Protein AF-A0AAV4RYC9-F1 (afdb_monomer)

Mean predicted aligned error: 4.61 Å

Structure (mmCIF, N/CA/C/O backbone):
data_AF-A0AAV4RYC9-F1
#
_entry.id   AF-A0AAV4RYC9-F1
#
loop_
_atom_site.group_PDB
_atom_site.id
_atom_site.type_symbol
_atom_site.label_atom_id
_atom_site.label_alt_id
_atom_site.label_comp_id
_atom_site.label_asym_id
_atom_site.label_entity_id
_atom_site.label_seq_id
_atom_site.pdbx_PDB_ins_code
_atom_site.Cartn_x
_atom_site.Cartn_y
_atom_site.Cartn_z
_atom_site.occupancy
_atom_site.B_iso_or_equiv
_atom_site.auth_seq_id
_atom_site.auth_comp_id
_atom_site.auth_asym_id
_atom_site.auth_atom_id
_atom_site.pdbx_PDB_model_num
ATOM 1 N N . MET A 1 1 ? -19.340 9.166 31.196 1.00 67.31 1 MET A N 1
ATOM 2 C CA . MET A 1 1 ? -19.304 9.739 29.831 1.00 67.31 1 MET A CA 1
ATOM 3 C C . MET A 1 1 ? -20.647 9.401 29.240 1.00 67.31 1 MET A C 1
ATOM 5 O O . MET A 1 1 ? -21.177 8.372 29.650 1.00 67.31 1 MET A O 1
ATOM 9 N N . ASP A 1 2 ? -21.216 10.231 28.375 1.00 82.25 2 ASP A N 1
ATOM 10 C CA . ASP A 1 2 ? -22.478 9.856 27.737 1.00 82.25 2 ASP A CA 1
ATOM 11 C C . ASP A 1 2 ? -22.253 8.569 26.913 1.00 82.25 2 ASP A C 1
ATOM 13 O O . ASP A 1 2 ? -21.375 8.557 26.042 1.00 82.25 2 ASP A O 1
ATOM 17 N N . PRO A 1 3 ? -22.985 7.470 27.181 1.00 81.12 3 PRO A N 1
ATOM 18 C CA . PRO A 1 3 ? -22.894 6.250 26.382 1.00 81.12 3 PRO A CA 1
ATOM 19 C C . PRO A 1 3 ? -23.120 6.490 24.883 1.00 81.12 3 PRO A C 1
ATOM 21 O O . PRO A 1 3 ? -22.549 5.779 24.055 1.00 81.12 3 PRO A O 1
ATOM 24 N N . ASN A 1 4 ? -23.916 7.498 24.518 1.00 85.25 4 ASN A N 1
ATOM 25 C CA . ASN A 1 4 ? -24.144 7.866 23.122 1.00 85.25 4 ASN A CA 1
ATOM 26 C C . ASN A 1 4 ? -22.892 8.475 22.477 1.00 85.25 4 ASN A C 1
ATOM 28 O O . ASN A 1 4 ? -22.608 8.197 21.312 1.00 85.25 4 ASN A O 1
ATOM 32 N N . GLU A 1 5 ? -22.101 9.238 23.235 1.00 86.44 5 GLU A N 1
ATOM 33 C CA . GLU A 1 5 ? -20.839 9.805 22.753 1.00 86.44 5 GLU A CA 1
ATOM 34 C C . GLU A 1 5 ? -19.803 8.704 22.479 1.00 86.44 5 GLU A C 1
ATOM 36 O O . GLU A 1 5 ? -19.188 8.687 21.410 1.00 86.44 5 GLU A O 1
ATOM 41 N N . ILE A 1 6 ? -19.656 7.743 23.400 1.00 86.00 6 ILE A N 1
ATOM 42 C CA . ILE A 1 6 ? -18.765 6.580 23.234 1.00 86.00 6 ILE A CA 1
ATOM 43 C C . ILE A 1 6 ? -19.148 5.791 21.977 1.00 86.00 6 ILE A C 1
ATOM 45 O O . ILE A 1 6 ? -18.290 5.496 21.140 1.00 86.00 6 ILE A O 1
ATOM 49 N N . LYS A 1 7 ? -20.441 5.485 21.805 1.00 86.75 7 LYS A N 1
ATOM 50 C CA . LYS A 1 7 ? -20.946 4.767 20.625 1.00 86.75 7 LYS A CA 1
ATOM 51 C C . LYS A 1 7 ? -20.672 5.530 19.330 1.00 86.75 7 LYS A C 1
ATOM 53 O O . LYS A 1 7 ? -20.185 4.933 18.373 1.00 86.75 7 LYS A O 1
ATOM 58 N N . SER A 1 8 ? -20.933 6.837 19.311 1.00 90.88 8 SER A N 1
ATOM 59 C CA . SER A 1 8 ? -20.701 7.697 18.144 1.00 90.88 8 SER A CA 1
ATOM 60 C C . SER A 1 8 ? -19.223 7.729 17.734 1.00 90.88 8 SER A C 1
ATOM 62 O O . SER A 1 8 ? -18.881 7.453 16.582 1.00 90.88 8 SER A O 1
ATOM 64 N N . ARG A 1 9 ? -18.315 7.963 18.692 1.00 91.00 9 ARG A N 1
ATOM 65 C CA . ARG A 1 9 ? -16.862 7.963 18.448 1.00 91.00 9 ARG A CA 1
ATOM 66 C C . ARG A 1 9 ? -16.356 6.602 17.968 1.00 91.00 9 ARG A C 1
ATOM 68 O O . ARG A 1 9 ? -15.569 6.537 17.026 1.00 91.00 9 ARG A O 1
ATOM 75 N N . THR A 1 10 ? -16.852 5.519 18.565 1.00 90.75 10 THR A N 1
ATOM 76 C CA . THR A 1 10 ? -16.517 4.146 18.152 1.00 90.75 10 THR A CA 1
ATOM 77 C C . THR A 1 10 ? -16.966 3.879 16.720 1.00 90.75 10 THR A C 1
ATOM 79 O O . THR A 1 10 ? -16.188 3.384 15.907 1.00 90.75 10 THR A O 1
ATOM 82 N N . PHE A 1 11 ? -18.198 4.260 16.376 1.00 92.75 11 PHE A N 1
ATOM 83 C CA . PHE A 1 11 ? -18.721 4.127 15.020 1.00 92.75 11 PHE A CA 1
ATOM 84 C C . PHE A 1 11 ? -17.859 4.874 13.995 1.00 92.75 11 PHE A C 1
ATOM 86 O O . PHE A 1 11 ? -17.557 4.330 12.929 1.00 92.75 11 PHE A O 1
ATOM 93 N N . MET A 1 12 ? -17.415 6.091 14.319 1.00 92.94 12 MET A N 1
ATOM 94 C CA . MET A 1 12 ? -16.532 6.869 13.450 1.00 92.94 12 MET A CA 1
ATOM 95 C C . MET A 1 12 ? -15.187 6.166 13.225 1.00 92.94 12 MET A C 1
ATOM 97 O O . MET A 1 12 ? -14.751 6.043 12.080 1.00 92.94 12 MET A O 1
ATOM 101 N N . VAL A 1 13 ? -14.556 5.659 14.288 1.00 92.81 13 VAL A N 1
ATOM 102 C CA . VAL A 1 13 ? -13.294 4.904 14.198 1.00 92.81 13 VAL A CA 1
ATOM 103 C C . VAL A 1 13 ? -13.448 3.675 13.306 1.00 92.81 13 VAL A C 1
ATOM 105 O O . VAL A 1 13 ? -12.661 3.484 12.380 1.00 92.81 13 VAL A O 1
ATOM 108 N N . VAL A 1 14 ? -14.491 2.873 13.531 1.00 93.19 14 VAL A N 1
ATOM 109 C CA . VAL A 1 14 ? -14.756 1.663 12.739 1.00 93.19 14 VAL A CA 1
ATOM 110 C C . VAL A 1 14 ? -15.025 2.007 11.273 1.00 93.19 14 VAL A C 1
ATOM 112 O O . VAL A 1 14 ? -14.546 1.313 10.376 1.00 93.19 14 VAL A O 1
ATOM 115 N N . SER A 1 15 ? -15.754 3.091 11.010 1.00 94.12 15 SER A N 1
ATOM 116 C CA . SER A 1 15 ? -16.040 3.549 9.646 1.00 94.12 15 SER A CA 1
ATOM 117 C C . SER A 1 15 ? -14.767 3.978 8.913 1.00 94.12 15 SER A C 1
ATOM 119 O O . SER A 1 15 ? -14.539 3.555 7.782 1.00 94.12 15 SER A O 1
ATOM 121 N N . GLN A 1 16 ? -13.897 4.748 9.569 1.00 91.88 16 GLN A N 1
ATOM 122 C CA . GLN A 1 16 ? -12.606 5.154 9.005 1.00 91.88 16 GLN A CA 1
ATOM 123 C C . GLN A 1 16 ? -11.685 3.951 8.771 1.00 91.88 16 GLN A C 1
ATOM 125 O O . GLN A 1 16 ? -11.079 3.837 7.709 1.00 91.88 16 GLN A O 1
ATOM 130 N N . TYR A 1 17 ? -11.631 3.006 9.711 1.00 94.25 17 TYR A N 1
ATOM 131 C CA . TYR A 1 17 ? -10.888 1.757 9.540 1.00 94.25 17 TYR A CA 1
ATOM 132 C C . TYR A 1 17 ? -11.352 0.967 8.303 1.00 94.25 17 TYR A C 1
ATOM 134 O O . TYR A 1 17 ? -10.530 0.522 7.501 1.00 94.25 17 TYR A O 1
ATOM 142 N N . ARG A 1 18 ? -12.668 0.861 8.069 1.00 93.38 18 ARG A N 1
ATOM 143 C CA . ARG A 1 18 ? -13.216 0.216 6.859 1.00 93.38 18 ARG A CA 1
ATOM 144 C C . ARG A 1 18 ? -12.804 0.919 5.563 1.00 93.38 18 ARG A C 1
ATOM 146 O O . ARG A 1 18 ? -12.608 0.250 4.545 1.00 93.38 18 ARG A O 1
ATOM 153 N N . MET A 1 19 ? -12.643 2.244 5.585 1.00 92.88 19 MET A N 1
ATOM 154 C CA . MET A 1 19 ? -12.109 2.977 4.433 1.00 92.88 19 MET A CA 1
ATOM 155 C C . MET A 1 19 ? -10.662 2.573 4.137 1.00 92.88 19 MET A C 1
ATOM 157 O O . MET A 1 19 ? -10.350 2.277 2.985 1.00 92.88 19 MET A O 1
ATOM 161 N N . PHE A 1 20 ? -9.804 2.469 5.158 1.00 93.50 20 PHE A N 1
ATOM 162 C CA . PHE A 1 20 ? -8.425 1.998 4.974 1.00 93.50 20 PHE A CA 1
ATOM 163 C C . PHE A 1 20 ? -8.360 0.571 4.430 1.00 93.50 20 PHE A C 1
ATOM 165 O O . PHE A 1 20 ? -7.568 0.302 3.532 1.00 93.50 20 PHE A O 1
ATOM 172 N N . ILE A 1 21 ? -9.226 -0.329 4.907 1.00 94.31 21 ILE A N 1
ATOM 173 C CA . ILE A 1 21 ? -9.336 -1.690 4.361 1.00 94.31 21 ILE A CA 1
ATOM 174 C C . ILE A 1 21 ? -9.699 -1.650 2.874 1.00 94.31 21 ILE A C 1
ATOM 176 O O . ILE A 1 21 ? -9.087 -2.349 2.070 1.00 94.31 21 ILE A O 1
ATOM 180 N N . SER A 1 22 ? -10.646 -0.794 2.488 1.00 93.00 22 SER A N 1
ATOM 181 C CA . SER A 1 22 ? -11.042 -0.642 1.085 1.00 93.00 22 SER A CA 1
ATOM 182 C C . SER A 1 22 ? -9.873 -0.156 0.223 1.00 93.00 22 SER A C 1
ATOM 184 O O . SER A 1 22 ? -9.596 -0.743 -0.820 1.00 93.00 22 SER A O 1
ATOM 186 N N . TRP A 1 23 ? -9.124 0.854 0.671 1.00 92.38 23 TRP A N 1
ATOM 187 C CA . TRP A 1 23 ? -7.923 1.315 -0.037 1.00 92.38 23 TRP A CA 1
ATOM 188 C C . TRP A 1 23 ? -6.842 0.239 -0.114 1.00 92.38 23 TRP A C 1
ATOM 190 O O . TRP A 1 23 ? -6.240 0.044 -1.170 1.00 92.38 23 TRP A O 1
ATOM 200 N N . TRP A 1 24 ? -6.640 -0.507 0.972 1.00 94.94 24 TRP A N 1
ATOM 201 C CA . TRP A 1 24 ? -5.698 -1.617 1.016 1.00 94.94 24 TRP A CA 1
ATOM 202 C C . TRP A 1 24 ? -6.005 -2.674 -0.041 1.00 94.94 24 TRP A C 1
ATOM 204 O O . TRP A 1 24 ? -5.087 -3.089 -0.738 1.00 94.94 24 TRP A O 1
ATOM 214 N N . THR A 1 25 ? -7.272 -3.064 -0.230 1.00 93.88 25 THR A N 1
ATOM 215 C CA . THR A 1 25 ? -7.615 -4.075 -1.251 1.00 93.88 25 THR A CA 1
ATOM 216 C C . THR A 1 25 ? -7.137 -3.687 -2.652 1.00 93.88 25 THR A C 1
ATOM 218 O O . THR A 1 25 ? -6.651 -4.540 -3.395 1.00 93.88 25 THR A O 1
ATOM 221 N N . VAL A 1 26 ? -7.205 -2.396 -2.992 1.00 91.88 26 VAL A N 1
ATOM 222 C CA . VAL A 1 26 ? -6.736 -1.867 -4.278 1.00 91.88 26 VAL A CA 1
ATOM 223 C C . VAL A 1 26 ? -5.210 -1.894 -4.357 1.00 91.88 26 VAL A C 1
ATOM 225 O O . VAL A 1 26 ? -4.658 -2.348 -5.361 1.00 91.88 26 VAL A O 1
ATOM 228 N N . VAL A 1 27 ? -4.520 -1.437 -3.308 1.00 93.69 27 VAL A N 1
ATOM 229 C CA . VAL A 1 27 ? -3.047 -1.427 -3.250 1.00 93.69 27 VAL A CA 1
ATOM 230 C C . VAL A 1 27 ? -2.489 -2.851 -3.322 1.00 93.69 27 VAL A C 1
ATOM 232 O O . VAL A 1 27 ? -1.609 -3.130 -4.132 1.00 93.69 27 VAL A O 1
ATOM 235 N N . ASP A 1 28 ? -3.054 -3.772 -2.548 1.00 95.44 28 ASP A N 1
ATOM 236 C CA . ASP A 1 28 ? -2.679 -5.184 -2.499 1.00 95.44 28 ASP 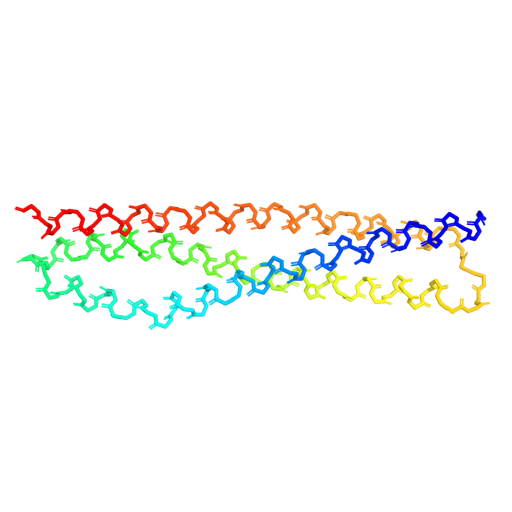A CA 1
ATOM 237 C C . ASP A 1 28 ? -2.884 -5.873 -3.858 1.00 95.44 28 ASP A C 1
ATOM 239 O O . ASP A 1 28 ? -1.961 -6.498 -4.386 1.00 95.44 28 ASP A O 1
ATOM 243 N N . ALA A 1 29 ? -4.049 -5.686 -4.490 1.00 94.81 29 ALA A N 1
ATOM 244 C CA . ALA A 1 29 ? -4.303 -6.194 -5.838 1.00 94.81 29 ALA A CA 1
ATOM 245 C C . ALA A 1 29 ? -3.304 -5.636 -6.865 1.00 94.81 29 ALA A C 1
ATOM 247 O O . ALA A 1 29 ? -2.732 -6.399 -7.642 1.00 94.81 29 ALA A O 1
ATOM 248 N N . THR A 1 30 ? -3.043 -4.327 -6.822 1.00 93.75 30 THR A N 1
ATOM 249 C CA . THR A 1 30 ? -2.087 -3.661 -7.719 1.00 93.75 30 THR A CA 1
ATOM 250 C C . THR A 1 30 ? -0.672 -4.203 -7.524 1.00 93.75 30 THR A C 1
ATOM 252 O O . THR A 1 30 ? 0.009 -4.514 -8.498 1.00 93.75 30 THR A O 1
ATOM 255 N N . SER A 1 31 ? -0.233 -4.381 -6.275 1.00 95.31 31 SER A N 1
ATOM 256 C CA . SER A 1 31 ? 1.093 -4.919 -5.960 1.00 95.31 31 SER A CA 1
ATOM 257 C C . SER A 1 31 ? 1.290 -6.336 -6.488 1.00 95.31 31 SER A C 1
ATOM 259 O O . SER A 1 31 ? 2.341 -6.634 -7.052 1.00 95.31 31 SER A O 1
ATOM 261 N N . ARG A 1 32 ? 0.261 -7.190 -6.388 1.00 94.62 32 ARG A N 1
ATOM 262 C CA . ARG A 1 32 ? 0.301 -8.552 -6.925 1.00 94.62 32 ARG A CA 1
ATOM 263 C C . ARG A 1 32 ? 0.470 -8.557 -8.437 1.00 94.62 32 ARG A C 1
ATOM 265 O O . ARG A 1 32 ? 1.345 -9.265 -8.923 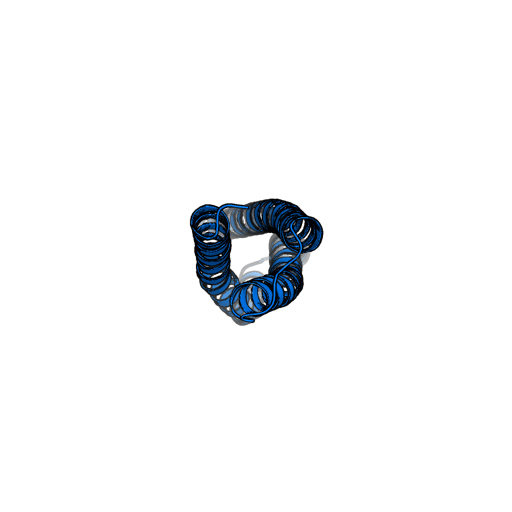1.00 94.62 32 ARG A O 1
ATOM 272 N N . VAL A 1 33 ? -0.327 -7.754 -9.145 1.00 93.88 33 VAL A N 1
ATOM 273 C CA . VAL A 1 33 ? -0.261 -7.637 -10.611 1.00 93.88 33 VAL A CA 1
ATOM 274 C C . VAL A 1 33 ? 1.101 -7.107 -11.050 1.00 93.88 33 VAL A C 1
ATOM 276 O O . VAL A 1 33 ? 1.748 -7.685 -11.915 1.00 93.88 33 VAL A O 1
ATOM 279 N N . LEU A 1 34 ? 1.600 -6.043 -10.419 1.00 91.56 34 LEU A N 1
ATOM 280 C CA . LEU A 1 34 ? 2.911 -5.506 -10.776 1.00 91.56 34 LEU A CA 1
ATOM 281 C C . LEU A 1 34 ? 4.039 -6.502 -10.510 1.00 91.56 34 LEU A C 1
ATOM 283 O O . LEU A 1 34 ? 4.944 -6.627 -11.330 1.00 91.56 34 LEU A O 1
ATOM 287 N N . ASN A 1 35 ? 3.986 -7.225 -9.392 1.00 90.75 35 ASN A N 1
ATOM 288 C CA . ASN A 1 35 ? 5.001 -8.214 -9.058 1.00 90.75 35 ASN A CA 1
ATOM 289 C C . ASN A 1 35 ? 4.963 -9.425 -10.009 1.00 90.75 35 ASN A C 1
ATOM 291 O O . ASN A 1 35 ? 6.019 -9.953 -10.354 1.00 90.75 35 ASN A O 1
ATOM 295 N N . SER A 1 36 ? 3.777 -9.843 -10.473 1.00 92.44 36 SER A N 1
ATOM 296 C CA . SER A 1 36 ? 3.646 -10.912 -11.474 1.00 92.44 36 SER A CA 1
ATOM 297 C C . SER A 1 36 ? 4.086 -10.479 -12.869 1.00 92.44 36 SER A C 1
ATOM 299 O O . SER A 1 36 ? 4.683 -11.275 -13.591 1.00 92.44 36 SER A O 1
ATOM 301 N N . ASP A 1 37 ? 3.826 -9.226 -13.243 1.00 90.50 37 ASP A N 1
ATOM 302 C CA . ASP A 1 37 ? 4.094 -8.713 -14.589 1.00 90.50 37 ASP A CA 1
ATOM 303 C C . ASP A 1 37 ? 5.536 -8.215 -14.753 1.00 90.50 37 ASP A C 1
ATOM 305 O O . ASP A 1 37 ? 6.038 -8.080 -15.874 1.00 90.50 37 ASP A O 1
ATOM 309 N N . PHE A 1 38 ? 6.239 -7.952 -13.647 1.00 92.38 38 PHE A N 1
ATOM 310 C CA . PHE A 1 38 ? 7.590 -7.402 -13.675 1.00 92.38 38 PHE A CA 1
ATOM 311 C C . PHE A 1 38 ? 8.606 -8.235 -14.482 1.00 92.38 38 PHE A C 1
ATOM 313 O O . PHE A 1 38 ? 9.356 -7.640 -15.263 1.00 92.38 38 PHE A O 1
ATOM 320 N N . PRO A 1 39 ? 8.642 -9.580 -14.393 1.00 93.94 39 PRO A N 1
ATOM 321 C CA . PRO A 1 39 ? 9.507 -10.396 -15.245 1.00 93.94 39 PRO A CA 1
ATOM 322 C C . PRO A 1 39 ? 9.260 -10.170 -16.741 1.00 93.94 39 PRO A C 1
ATOM 324 O O . PRO A 1 39 ? 10.217 -10.053 -17.505 1.00 93.94 39 PRO A O 1
ATOM 327 N N . SER A 1 40 ? 7.997 -10.029 -17.153 1.00 92.12 40 SER A N 1
ATOM 328 C CA . SER A 1 40 ? 7.619 -9.746 -18.542 1.00 92.12 40 SER A CA 1
ATOM 329 C C . SER A 1 40 ? 8.110 -8.369 -18.992 1.00 92.12 40 SER A C 1
ATOM 331 O O . SER A 1 40 ? 8.610 -8.226 -20.107 1.00 92.12 40 SER A O 1
ATOM 333 N N . ILE A 1 41 ? 8.052 -7.363 -18.110 1.00 91.12 41 ILE A N 1
ATOM 334 C CA . ILE A 1 41 ? 8.640 -6.038 -18.365 1.00 91.12 41 ILE A CA 1
ATOM 335 C C . ILE A 1 41 ? 10.153 -6.166 -18.571 1.00 91.12 41 ILE A C 1
ATOM 337 O O . ILE A 1 41 ? 10.688 -5.646 -19.547 1.00 91.12 41 ILE A O 1
ATOM 341 N N . VAL A 1 42 ? 10.856 -6.880 -17.688 1.00 93.62 42 VAL A N 1
ATOM 342 C CA . VAL A 1 42 ? 12.311 -7.071 -17.800 1.00 93.62 42 VAL A CA 1
ATOM 343 C C . VAL A 1 42 ? 12.679 -7.805 -19.091 1.00 93.62 42 VAL A C 1
ATOM 345 O O . VAL A 1 42 ? 13.628 -7.398 -19.762 1.00 93.62 42 VAL A O 1
ATOM 348 N N . TYR A 1 43 ? 11.920 -8.837 -19.466 1.00 94.12 43 TYR A N 1
ATOM 349 C CA . TYR A 1 43 ? 12.109 -9.561 -20.722 1.00 94.12 43 TYR A CA 1
ATOM 350 C C . TYR A 1 43 ? 11.928 -8.645 -21.938 1.00 94.12 43 TYR A C 1
ATOM 352 O O . TYR A 1 43 ? 12.782 -8.623 -22.826 1.00 94.12 43 TYR A O 1
ATOM 360 N N . TYR A 1 44 ? 10.875 -7.821 -21.948 1.00 91.94 44 TYR A N 1
ATOM 361 C CA . TYR A 1 44 ? 10.655 -6.829 -23.000 1.00 91.94 44 TYR A CA 1
ATOM 362 C C . TYR A 1 44 ? 11.848 -5.872 -23.134 1.00 91.94 44 TYR A C 1
ATOM 364 O O . TYR A 1 44 ? 12.341 -5.661 -24.242 1.00 91.94 44 TYR A O 1
ATOM 372 N N . LEU A 1 45 ? 12.364 -5.340 -22.019 1.00 94.50 45 LEU A N 1
ATOM 373 C CA . LEU A 1 45 ? 13.543 -4.467 -22.042 1.00 94.50 45 LEU A CA 1
ATOM 374 C C . LEU A 1 45 ? 14.773 -5.181 -22.604 1.00 94.50 45 LEU A C 1
ATOM 376 O O . LEU A 1 45 ? 15.522 -4.591 -23.378 1.00 94.50 45 LEU A O 1
ATOM 380 N N . GLN A 1 46 ? 14.985 -6.443 -22.232 1.00 94.12 46 GLN A N 1
ATOM 381 C CA . GLN A 1 46 ? 16.112 -7.228 -22.724 1.00 94.12 46 GLN A CA 1
ATOM 382 C C . GLN A 1 46 ? 16.035 -7.451 -24.239 1.00 94.12 46 GLN A C 1
ATOM 384 O O . GLN A 1 46 ? 17.063 -7.386 -24.906 1.00 94.12 46 GLN A O 1
ATOM 389 N N . ALA A 1 47 ? 14.835 -7.678 -24.777 1.00 93.31 47 ALA A N 1
ATOM 390 C CA . ALA A 1 47 ? 14.623 -7.903 -26.204 1.00 93.31 47 ALA A CA 1
ATOM 391 C C . ALA A 1 47 ? 14.791 -6.631 -27.058 1.00 93.31 47 ALA A C 1
ATOM 393 O O . ALA A 1 47 ? 15.238 -6.719 -28.198 1.00 93.31 47 ALA A O 1
ATOM 394 N N . HIS A 1 48 ? 14.450 -5.454 -26.520 1.00 93.31 48 HIS A N 1
ATOM 395 C CA . HIS A 1 48 ? 14.416 -4.204 -27.295 1.00 93.31 48 HIS A CA 1
ATOM 396 C C . HIS A 1 48 ? 15.635 -3.298 -27.066 1.00 93.31 48 HIS A C 1
ATOM 398 O O . HIS A 1 48 ? 15.951 -2.446 -27.899 1.00 93.31 48 HIS A O 1
ATOM 404 N N . CYS A 1 49 ? 16.367 -3.460 -25.961 1.00 93.81 49 CYS A N 1
ATOM 405 C CA . CYS A 1 49 ? 17.604 -2.718 -25.746 1.00 93.81 49 CYS A CA 1
ATOM 406 C C . CYS A 1 49 ? 18.723 -3.208 -26.672 1.00 93.81 49 CYS A C 1
ATOM 408 O O . CYS A 1 49 ? 19.250 -4.304 -26.511 1.00 93.81 49 CYS A O 1
ATOM 410 N N . ARG A 1 50 ? 19.189 -2.326 -27.563 1.00 88.12 50 ARG A N 1
ATOM 411 C CA . ARG A 1 50 ? 20.320 -2.601 -28.469 1.00 88.12 50 ARG A CA 1
ATOM 412 C C . ARG A 1 50 ? 21.676 -2.714 -27.764 1.00 88.12 50 ARG A C 1
ATOM 414 O O . ARG A 1 50 ? 22.620 -3.235 -28.348 1.00 88.12 50 ARG A O 1
ATOM 421 N N . SER A 1 51 ? 21.798 -2.211 -26.530 1.00 94.19 51 SER A N 1
ATOM 422 C CA . SER A 1 51 ? 23.036 -2.293 -25.748 1.00 94.19 51 SER A CA 1
ATOM 423 C C . SER A 1 51 ? 22.797 -2.812 -24.321 1.00 94.19 51 SER A C 1
ATOM 425 O O . SER A 1 51 ? 21.816 -2.417 -23.674 1.00 94.19 51 SER A O 1
ATOM 427 N N . PRO A 1 52 ? 23.732 -3.610 -23.763 1.00 94.81 52 PRO A N 1
ATOM 428 C CA . PRO A 1 52 ? 23.677 -4.032 -22.362 1.00 94.81 52 PRO A CA 1
ATOM 429 C C . PRO A 1 52 ? 23.697 -2.864 -21.364 1.00 94.81 52 PRO A C 1
ATOM 431 O O . PRO A 1 52 ? 23.170 -2.974 -20.256 1.00 94.81 52 PRO A O 1
ATOM 434 N N . ALA A 1 53 ? 24.314 -1.733 -21.726 1.00 94.88 53 ALA A N 1
ATOM 435 C CA . ALA A 1 53 ? 24.347 -0.540 -20.883 1.00 94.88 53 ALA A CA 1
ATOM 436 C C . ALA A 1 53 ? 22.958 0.109 -20.774 1.00 94.88 53 ALA A C 1
ATOM 438 O O . ALA A 1 53 ? 22.503 0.396 -19.665 1.00 94.88 53 ALA A O 1
ATOM 439 N N . THR A 1 54 ? 22.259 0.258 -21.903 1.00 93.25 54 THR A N 1
ATOM 440 C CA . THR A 1 54 ? 20.888 0.786 -21.962 1.00 93.25 54 THR A CA 1
ATOM 441 C C . THR A 1 54 ? 19.924 -0.109 -21.187 1.00 93.25 54 THR A C 1
ATOM 443 O O . THR A 1 54 ? 19.170 0.389 -20.354 1.00 93.25 54 THR A O 1
ATOM 446 N N . PHE A 1 55 ? 20.023 -1.432 -21.366 1.00 96.06 55 PHE A N 1
ATOM 447 C CA . PHE A 1 55 ? 19.222 -2.398 -20.609 1.00 96.06 55 PHE A CA 1
ATOM 448 C C . PHE A 1 55 ? 19.408 -2.240 -19.099 1.00 96.06 55 PHE A C 1
ATOM 450 O O . PHE A 1 55 ? 18.431 -2.096 -18.366 1.00 96.06 55 PHE A O 1
ATOM 457 N N . ARG A 1 56 ? 20.660 -2.220 -18.618 1.00 96.06 56 ARG A N 1
ATOM 458 C CA . ARG A 1 56 ? 20.949 -2.055 -17.184 1.00 96.06 56 ARG A CA 1
ATOM 459 C C . ARG A 1 56 ? 20.401 -0.741 -16.641 1.00 96.06 56 ARG A C 1
ATOM 461 O O . ARG A 1 56 ? 19.856 -0.732 -15.538 1.00 96.06 56 ARG A O 1
ATOM 468 N N . ARG A 1 57 ? 20.514 0.347 -17.410 1.00 95.31 57 ARG A N 1
ATOM 469 C CA . ARG A 1 57 ? 19.963 1.654 -17.039 1.00 95.31 57 ARG A CA 1
ATOM 470 C C . ARG A 1 57 ? 18.444 1.587 -16.895 1.00 95.31 57 ARG A C 1
ATOM 472 O O . ARG A 1 57 ? 17.947 1.899 -15.819 1.00 95.31 57 ARG A O 1
ATOM 479 N N . PHE A 1 58 ? 17.717 1.140 -17.918 1.00 95.88 58 PHE A N 1
ATOM 480 C CA . PHE A 1 58 ? 16.252 1.077 -17.866 1.00 95.88 58 PHE A CA 1
ATOM 481 C C . PHE A 1 58 ? 15.735 0.089 -16.834 1.00 95.88 58 PHE A C 1
ATOM 483 O O . PHE A 1 58 ? 14.826 0.435 -16.085 1.00 95.88 58 PHE A O 1
ATOM 490 N N . LYS A 1 59 ? 16.360 -1.088 -16.718 1.00 96.00 59 LYS A N 1
ATOM 491 C CA . LYS A 1 59 ? 16.042 -2.049 -15.661 1.00 96.00 59 LYS A CA 1
ATOM 492 C C . LYS A 1 59 ? 16.166 -1.394 -14.288 1.00 96.00 59 LYS A C 1
ATOM 494 O O . LYS A 1 59 ? 15.227 -1.455 -13.511 1.00 96.00 59 LYS A O 1
ATOM 499 N N . LYS A 1 60 ? 17.280 -0.709 -14.005 1.00 96.00 60 LYS A N 1
ATOM 500 C CA . LYS A 1 60 ? 17.459 -0.003 -12.729 1.00 96.00 60 LYS A CA 1
ATOM 501 C C . LYS A 1 60 ? 16.383 1.064 -12.518 1.00 96.00 60 LYS A C 1
ATOM 503 O O . LYS A 1 60 ? 15.789 1.106 -11.448 1.00 96.00 60 LYS A O 1
ATOM 508 N N . MET A 1 61 ? 16.116 1.883 -13.537 1.00 95.62 61 MET A N 1
ATOM 509 C CA . MET A 1 61 ? 15.120 2.954 -13.463 1.00 95.62 61 MET A CA 1
ATOM 510 C C . MET A 1 61 ? 13.724 2.428 -13.132 1.00 95.62 61 MET A C 1
ATOM 512 O O . MET A 1 61 ? 13.046 3.047 -12.326 1.00 95.62 61 MET A O 1
ATOM 516 N N . ILE A 1 62 ? 13.306 1.291 -13.700 1.00 94.44 62 ILE A N 1
ATOM 517 C CA . ILE A 1 62 ? 11.983 0.719 -13.419 1.00 94.44 62 ILE A CA 1
ATOM 518 C C . ILE A 1 62 ? 11.944 -0.103 -12.120 1.00 94.44 62 ILE A C 1
ATOM 520 O O . ILE A 1 62 ? 10.923 -0.117 -11.438 1.00 94.44 62 ILE A O 1
ATOM 524 N N . THR A 1 63 ? 13.048 -0.766 -11.746 1.00 95.31 63 THR A N 1
ATOM 525 C CA . THR A 1 63 ? 13.132 -1.570 -10.515 1.00 95.31 63 THR A CA 1
ATOM 526 C C . THR A 1 63 ? 13.048 -0.711 -9.257 1.00 95.31 63 THR A C 1
ATOM 528 O O . THR A 1 63 ? 12.388 -1.120 -8.308 1.00 95.31 63 THR A O 1
ATOM 531 N N . THR A 1 64 ? 13.711 0.450 -9.220 1.00 95.69 64 THR A N 1
ATOM 532 C CA . THR A 1 64 ? 13.760 1.295 -8.014 1.00 95.69 64 THR A CA 1
ATOM 533 C C . THR A 1 64 ? 12.367 1.706 -7.510 1.00 95.69 64 THR A C 1
ATOM 535 O O . THR A 1 64 ? 12.015 1.281 -6.409 1.00 95.69 64 THR A O 1
ATOM 538 N N . PRO A 1 65 ? 11.534 2.425 -8.289 1.00 95.69 65 PRO A N 1
ATOM 539 C CA . PRO A 1 65 ? 10.216 2.849 -7.821 1.00 95.69 65 PRO A CA 1
ATOM 540 C C . PRO A 1 65 ? 9.261 1.665 -7.609 1.00 95.69 65 PRO A C 1
ATOM 542 O O . PRO A 1 65 ? 8.377 1.736 -6.759 1.00 95.69 65 PRO A O 1
ATOM 545 N N . LEU A 1 66 ? 9.441 0.545 -8.329 1.00 95.38 66 LEU A N 1
ATOM 546 C CA . LEU A 1 66 ? 8.674 -0.673 -8.055 1.00 95.38 66 LEU A CA 1
ATOM 547 C C . LEU A 1 66 ? 8.993 -1.230 -6.666 1.00 95.38 66 LEU A C 1
ATOM 549 O O . LEU A 1 66 ? 8.081 -1.533 -5.904 1.00 95.38 66 LEU A O 1
ATOM 553 N N . ASN A 1 67 ? 10.275 -1.365 -6.326 1.00 96.19 67 ASN A N 1
ATOM 5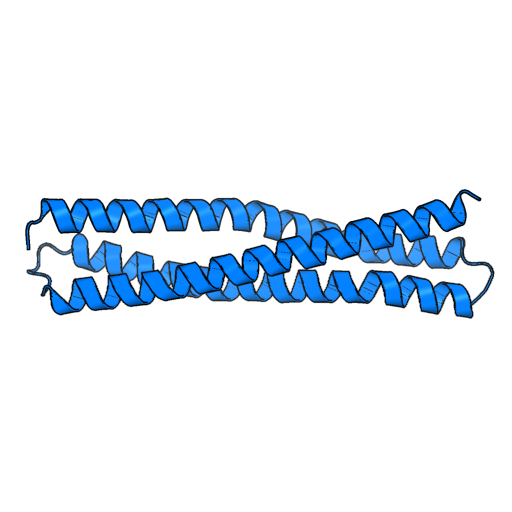54 C CA . ASN A 1 67 ? 10.681 -1.868 -5.018 1.00 96.19 67 ASN A CA 1
ATOM 555 C C . ASN A 1 67 ? 10.218 -0.937 -3.894 1.00 96.19 67 ASN A C 1
ATOM 557 O O . ASN A 1 67 ? 9.756 -1.419 -2.865 1.00 96.19 67 ASN A O 1
ATOM 561 N N . GLU A 1 68 ? 10.297 0.380 -4.091 1.00 96.81 68 GLU A N 1
ATOM 562 C CA . GLU A 1 68 ? 9.772 1.364 -3.139 1.00 96.81 68 GLU A CA 1
ATOM 563 C C . GLU A 1 68 ? 8.258 1.208 -2.957 1.00 96.81 68 GLU A C 1
ATOM 565 O O . GLU A 1 68 ? 7.785 1.116 -1.825 1.00 96.81 68 GLU A O 1
ATOM 570 N N . PHE A 1 69 ? 7.500 1.047 -4.046 1.00 96.62 69 PHE A N 1
ATOM 571 C CA . PHE A 1 69 ? 6.065 0.772 -3.978 1.00 96.62 69 PHE A CA 1
ATOM 572 C C . PHE A 1 69 ? 5.741 -0.533 -3.232 1.00 96.62 69 PHE A C 1
ATOM 574 O O . PHE A 1 69 ? 4.846 -0.558 -2.383 1.00 96.62 69 PHE A O 1
ATOM 581 N N . LEU A 1 70 ? 6.468 -1.620 -3.512 1.00 95.81 70 LEU A N 1
ATOM 582 C CA . LEU A 1 70 ? 6.272 -2.911 -2.844 1.00 95.81 70 LEU A CA 1
ATOM 583 C C . LEU A 1 70 ? 6.640 -2.847 -1.353 1.00 95.81 70 LEU A C 1
ATOM 585 O O . LEU A 1 70 ? 5.945 -3.433 -0.521 1.00 95.81 70 LEU A O 1
ATOM 589 N N . ASN A 1 71 ? 7.682 -2.094 -0.999 1.00 96.25 71 ASN A N 1
ATOM 590 C CA . ASN A 1 71 ? 8.062 -1.859 0.392 1.00 96.25 71 ASN A CA 1
ATOM 591 C C . ASN A 1 71 ? 6.991 -1.053 1.135 1.00 96.25 71 ASN A C 1
ATOM 593 O O . ASN A 1 71 ? 6.559 -1.475 2.207 1.00 96.25 71 ASN A O 1
ATOM 597 N N . SER A 1 72 ? 6.498 0.047 0.556 1.00 95.81 72 SER A N 1
ATOM 598 C CA . SER A 1 72 ? 5.393 0.815 1.142 1.00 95.81 72 SER A CA 1
ATOM 599 C C . SER A 1 72 ? 4.129 -0.040 1.278 1.00 95.81 72 SER A C 1
ATOM 601 O O . SER A 1 72 ? 3.476 -0.006 2.315 1.00 95.81 72 SER A O 1
ATOM 603 N N . THR A 1 73 ? 3.824 -0.891 0.292 1.00 96.06 73 THR A N 1
ATOM 604 C CA . THR A 1 73 ? 2.698 -1.841 0.356 1.00 96.06 73 THR A CA 1
ATOM 605 C C . THR A 1 73 ? 2.828 -2.786 1.552 1.00 96.06 73 THR A C 1
ATOM 607 O O . THR A 1 73 ? 1.856 -3.028 2.268 1.00 96.06 73 THR A O 1
ATOM 610 N N . LYS A 1 74 ? 4.033 -3.306 1.812 1.00 95.75 74 LYS A N 1
ATOM 611 C CA . LYS A 1 74 ? 4.290 -4.138 2.992 1.00 95.75 74 LYS A CA 1
ATOM 612 C C . LYS A 1 74 ? 4.060 -3.357 4.291 1.00 95.75 74 LYS A C 1
ATOM 614 O O . LYS A 1 74 ? 3.397 -3.873 5.185 1.00 95.75 74 LYS A O 1
ATOM 619 N N . LEU A 1 75 ? 4.528 -2.110 4.366 1.00 95.94 75 LEU A N 1
ATOM 620 C CA . LEU A 1 75 ? 4.290 -1.245 5.526 1.00 95.94 75 LEU A CA 1
ATOM 621 C C . LEU A 1 75 ? 2.797 -0.991 5.759 1.00 95.94 75 LEU A C 1
ATOM 623 O O . LEU A 1 75 ? 2.356 -1.061 6.905 1.00 95.94 75 LEU A O 1
ATOM 627 N N . VAL A 1 76 ? 2.003 -0.762 4.703 1.00 95.50 76 VAL A N 1
ATOM 628 C CA . VAL A 1 76 ? 0.541 -0.639 4.838 1.00 95.50 76 VAL A CA 1
ATOM 629 C C . VAL A 1 76 ? -0.043 -1.915 5.431 1.00 95.50 76 VAL A C 1
ATOM 631 O O . VAL A 1 76 ? -0.826 -1.836 6.372 1.00 95.50 76 VAL A O 1
ATOM 634 N N . LYS A 1 77 ? 0.342 -3.089 4.916 1.00 95.50 77 LYS A N 1
ATOM 635 C CA . LYS A 1 77 ? -0.157 -4.379 5.410 1.00 95.50 77 LYS A CA 1
ATOM 636 C C . LYS A 1 77 ? 0.091 -4.552 6.906 1.00 95.50 77 LYS A C 1
ATOM 638 O O . LYS A 1 77 ? -0.831 -4.901 7.643 1.00 95.50 77 LYS A O 1
ATOM 643 N N . ASP A 1 78 ? 1.326 -4.312 7.331 1.00 95.56 78 ASP A N 1
ATOM 644 C CA . ASP A 1 78 ? 1.762 -4.544 8.706 1.00 95.56 78 ASP A CA 1
ATOM 645 C C . ASP A 1 78 ? 1.069 -3.558 9.668 1.00 95.56 78 ASP A C 1
ATOM 647 O O . ASP A 1 78 ? 0.513 -3.970 10.689 1.00 95.56 78 ASP A O 1
ATOM 651 N N . ASN A 1 79 ? 0.983 -2.274 9.299 1.00 95.56 79 ASN A N 1
ATOM 652 C CA . ASN A 1 79 ? 0.294 -1.256 10.101 1.00 95.56 79 ASN A CA 1
ATOM 653 C C . ASN A 1 79 ? -1.226 -1.449 10.125 1.00 95.56 79 ASN A C 1
ATOM 655 O O . ASN A 1 79 ? -1.867 -1.231 11.151 1.00 95.56 79 ASN A O 1
ATOM 659 N N . LEU A 1 80 ? -1.825 -1.908 9.026 1.00 95.81 80 LEU A N 1
ATOM 660 C CA . LEU A 1 80 ? -3.257 -2.185 8.969 1.00 95.81 80 LEU A CA 1
ATOM 661 C C . LEU A 1 80 ? -3.633 -3.400 9.821 1.00 95.81 80 LEU A C 1
ATOM 663 O O . LEU A 1 80 ? -4.697 -3.403 10.442 1.00 95.81 80 LEU A O 1
ATOM 667 N N . ALA A 1 81 ? -2.762 -4.410 9.887 1.00 94.62 81 ALA A N 1
ATOM 668 C CA . ALA A 1 81 ? -2.924 -5.539 10.796 1.00 94.62 81 ALA A CA 1
ATOM 669 C C . ALA A 1 81 ? -2.842 -5.092 12.265 1.00 94.62 81 ALA A C 1
ATOM 671 O O . ALA A 1 81 ? -3.675 -5.503 13.076 1.00 94.62 81 ALA A O 1
ATOM 672 N N . ALA A 1 82 ? -1.899 -4.205 12.599 1.00 95.38 82 ALA A N 1
ATOM 673 C CA . ALA A 1 82 ? -1.808 -3.614 13.931 1.00 95.38 82 ALA A CA 1
ATOM 674 C C . ALA A 1 82 ? -3.068 -2.795 14.268 1.00 95.38 82 ALA A C 1
ATOM 676 O O . ALA A 1 82 ? -3.701 -3.036 15.295 1.00 95.38 82 ALA A O 1
ATOM 677 N N . LEU A 1 83 ? -3.507 -1.905 13.371 1.00 95.62 83 LEU A N 1
ATOM 678 C CA . LEU A 1 83 ? -4.719 -1.104 13.565 1.00 95.62 83 LEU A CA 1
ATOM 679 C C . LEU A 1 83 ? -5.964 -1.993 13.719 1.00 95.62 83 LEU A C 1
ATOM 681 O O . LEU A 1 83 ? -6.817 -1.730 14.562 1.00 95.62 83 LEU A O 1
ATOM 685 N N . SER A 1 84 ? -6.061 -3.077 12.942 1.00 95.94 84 SER A N 1
ATOM 686 C CA . SER A 1 84 ? -7.149 -4.057 13.054 1.00 95.94 84 SER A CA 1
ATOM 687 C C . SER A 1 84 ? -7.262 -4.638 14.462 1.00 95.94 84 SER A C 1
ATOM 689 O O . SER A 1 84 ? -8.375 -4.853 14.952 1.00 95.94 84 SER A O 1
ATOM 691 N N . LYS A 1 85 ? -6.125 -4.918 15.105 1.00 96.12 85 LYS A N 1
ATOM 692 C CA . LYS A 1 85 ? -6.082 -5.453 16.465 1.00 96.12 85 LYS A CA 1
ATOM 693 C C . LYS A 1 85 ? -6.649 -4.437 17.455 1.00 96.12 85 LYS A C 1
ATOM 695 O O . LYS A 1 85 ? -7.561 -4.782 18.201 1.00 96.12 85 LYS A O 1
ATOM 700 N N . GLU A 1 86 ? -6.192 -3.190 17.399 1.00 94.75 86 GLU A N 1
ATOM 701 C CA . GLU A 1 86 ? -6.648 -2.140 18.319 1.00 94.75 86 GLU A CA 1
ATOM 702 C C . GLU A 1 86 ? -8.125 -1.781 18.112 1.00 94.75 86 GLU A C 1
ATOM 704 O O . GLU A 1 86 ? -8.884 -1.664 19.074 1.00 94.75 86 GLU A O 1
ATOM 709 N N . VAL A 1 87 ? -8.595 -1.720 16.862 1.00 94.19 87 VAL A N 1
ATOM 710 C CA . VAL A 1 87 ? -10.024 -1.526 16.559 1.00 94.19 87 VAL A CA 1
ATOM 711 C C . VAL A 1 87 ? -10.871 -2.672 17.124 1.00 94.19 87 VAL A C 1
ATOM 713 O O . VAL A 1 87 ? -11.959 -2.432 17.646 1.00 94.19 87 VAL A O 1
ATOM 716 N N . THR A 1 88 ? -10.375 -3.911 17.072 1.00 93.94 88 THR A N 1
ATOM 717 C CA . THR A 1 88 ? -11.065 -5.069 17.665 1.00 93.94 88 THR A CA 1
ATOM 718 C C . THR A 1 88 ? -11.147 -4.948 19.187 1.00 93.94 88 THR A C 1
ATOM 720 O O . THR A 1 88 ? -12.207 -5.202 19.761 1.00 93.94 88 THR A O 1
ATOM 723 N N . VAL A 1 89 ? -10.065 -4.509 19.839 1.00 92.31 89 VAL A N 1
ATOM 724 C CA . VAL A 1 89 ? -10.046 -4.244 21.285 1.00 92.31 89 VAL A CA 1
ATOM 725 C C . VAL A 1 89 ? -11.043 -3.143 21.642 1.00 92.31 89 VAL A C 1
ATOM 727 O O . VAL A 1 89 ? -11.852 -3.342 22.545 1.00 92.31 89 VAL A O 1
ATOM 730 N N . LEU A 1 90 ? -11.065 -2.029 20.903 1.00 91.25 90 LEU A N 1
ATOM 731 C CA . LEU A 1 90 ? -12.026 -0.944 21.114 1.00 91.25 90 LEU A CA 1
ATOM 732 C C . LEU A 1 90 ? -13.476 -1.441 21.020 1.00 91.25 90 LEU A C 1
ATOM 734 O O . LEU A 1 90 ? -14.287 -1.147 21.898 1.00 91.25 90 LEU A O 1
ATOM 738 N N . ILE A 1 91 ? -13.803 -2.225 19.986 1.00 90.06 91 ILE A N 1
ATOM 739 C CA . ILE A 1 91 ? -15.141 -2.813 19.822 1.00 90.06 91 ILE A CA 1
ATOM 740 C C . ILE A 1 91 ? -15.480 -3.715 21.011 1.00 90.06 91 ILE A C 1
ATOM 742 O O . ILE A 1 91 ? -16.584 -3.615 21.547 1.00 90.06 91 ILE A O 1
ATOM 746 N N . ALA A 1 92 ? -14.554 -4.577 21.437 1.00 89.00 92 ALA A N 1
ATOM 747 C CA . ALA A 1 92 ? -14.765 -5.484 22.560 1.00 89.00 92 ALA A CA 1
ATOM 748 C C . ALA A 1 92 ? -14.982 -4.725 23.876 1.00 89.00 92 ALA A C 1
ATOM 750 O O . ALA A 1 92 ? -15.911 -5.042 24.614 1.00 89.00 92 ALA A O 1
ATOM 751 N N . VAL A 1 93 ? -14.182 -3.688 24.135 1.00 86.00 93 VAL A N 1
ATOM 752 C CA . VAL A 1 93 ? -14.303 -2.813 25.308 1.00 86.00 93 VAL A CA 1
ATOM 753 C C . VAL A 1 93 ? -15.682 -2.156 25.342 1.00 86.00 93 VAL A C 1
ATOM 755 O O . VAL A 1 93 ? -16.382 -2.265 26.344 1.00 86.00 93 VAL A O 1
ATOM 758 N N . VAL A 1 94 ? -16.120 -1.561 24.230 1.00 85.25 94 VAL A N 1
ATOM 759 C CA . VAL A 1 94 ? -17.422 -0.876 24.129 1.00 85.25 94 VAL A CA 1
ATOM 760 C C . VAL A 1 94 ? -18.607 -1.849 24.166 1.00 85.25 94 VAL A C 1
ATOM 762 O O . VAL A 1 94 ? -19.689 -1.475 24.614 1.00 85.25 94 VAL A O 1
ATOM 765 N N . SER A 1 95 ? -18.418 -3.088 23.703 1.00 82.94 95 SER A N 1
ATOM 766 C CA . SER A 1 95 ? -19.462 -4.125 23.687 1.00 82.94 95 SER A CA 1
ATOM 767 C C . SER A 1 95 ? -19.547 -4.912 24.993 1.00 82.94 95 SER A C 1
ATOM 769 O O . SER A 1 95 ? -20.578 -5.520 25.276 1.00 82.94 95 SER A O 1
ATOM 771 N N . SER A 1 96 ? -18.476 -4.937 25.790 1.00 75.38 96 SER A N 1
ATOM 772 C CA . SER A 1 96 ? -18.519 -5.526 27.120 1.00 75.38 96 SER A CA 1
ATOM 773 C C . SER A 1 96 ? -19.446 -4.664 27.975 1.00 75.38 96 SER A C 1
ATOM 775 O O . SER A 1 96 ? -19.193 -3.481 28.168 1.00 75.38 96 SER A O 1
ATOM 777 N N . ASN A 1 97 ? -20.534 -5.233 28.499 1.00 62.78 97 ASN A N 1
ATOM 778 C CA . ASN A 1 97 ? -21.478 -4.543 29.397 1.00 62.78 97 ASN A CA 1
ATOM 779 C C . ASN A 1 97 ? -20.848 -4.117 30.748 1.00 62.78 97 ASN A C 1
ATOM 781 O O . ASN A 1 97 ? -21.560 -3.809 31.703 1.00 62.78 97 ASN A O 1
ATOM 785 N N . ASN A 1 98 ? -19.519 -4.116 30.845 1.00 65.19 98 ASN A N 1
ATOM 786 C CA . ASN A 1 98 ? -18.772 -3.657 31.997 1.00 65.19 98 ASN A CA 1
ATOM 787 C C . ASN A 1 98 ? -18.575 -2.138 31.914 1.00 65.19 98 ASN A C 1
ATOM 789 O O . ASN A 1 98 ? -18.421 -1.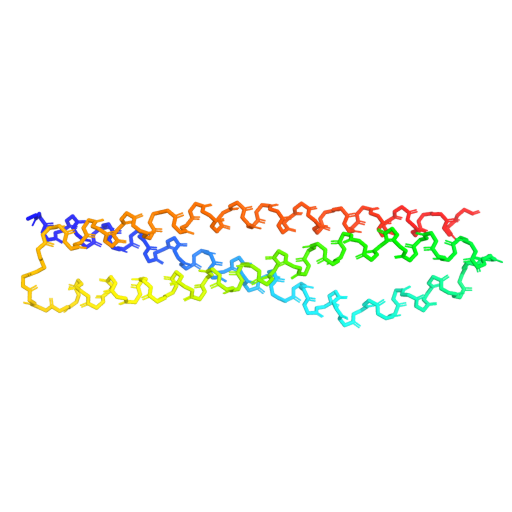591 30.821 1.00 65.19 98 ASN A O 1
ATOM 793 N N . PRO A 1 99 ? -18.543 -1.433 33.055 1.00 65.06 99 PRO A N 1
ATOM 794 C CA . PRO A 1 99 ? -18.218 -0.017 33.071 1.00 65.06 99 PRO A CA 1
ATOM 795 C C . PRO A 1 99 ? -16.786 0.192 32.558 1.00 65.06 99 PRO A C 1
ATOM 797 O O . PRO A 1 99 ? -15.809 -0.027 33.271 1.00 65.06 99 PRO A O 1
ATOM 800 N N . VAL A 1 100 ? -16.666 0.619 31.301 1.00 68.31 100 VAL A N 1
ATOM 801 C CA . VAL A 1 100 ? -15.402 1.064 30.709 1.00 68.31 100 VAL A CA 1
ATOM 802 C C . VAL A 1 100 ? -15.000 2.360 31.403 1.00 68.31 100 VAL A C 1
ATOM 804 O O . VAL A 1 100 ? -15.754 3.340 31.378 1.00 68.31 100 VAL A O 1
ATOM 807 N N . SER A 1 101 ? -13.822 2.390 32.034 1.00 75.81 101 SER A N 1
ATOM 808 C CA . SER A 1 101 ? -13.306 3.656 32.550 1.00 75.81 101 SER A CA 1
ATOM 809 C C . SER A 1 101 ? -13.059 4.602 31.372 1.00 75.81 101 SER A C 1
ATOM 811 O O . SER A 1 101 ? -12.597 4.186 30.306 1.00 75.81 101 SER A O 1
ATOM 813 N N . LYS A 1 102 ? -13.383 5.888 31.551 1.00 78.50 102 LYS A N 1
ATOM 814 C CA . LYS A 1 102 ? -13.156 6.912 30.519 1.00 78.50 102 LYS A CA 1
ATOM 815 C C . LYS A 1 102 ? -11.719 6.868 30.000 1.00 78.50 102 LYS A C 1
ATOM 817 O O . LYS A 1 102 ? -11.508 6.960 28.798 1.00 78.50 102 LYS A O 1
ATOM 822 N N . ASP A 1 103 ? -10.772 6.670 30.908 1.00 83.69 103 ASP A N 1
ATOM 823 C CA . ASP A 1 103 ? -9.342 6.704 30.617 1.00 83.69 103 ASP A CA 1
ATOM 824 C C . ASP A 1 103 ? -8.923 5.565 29.682 1.00 83.69 103 ASP A C 1
ATOM 826 O O . ASP A 1 103 ? -8.138 5.791 28.764 1.00 83.69 103 ASP A O 1
ATOM 830 N N . ILE A 1 104 ? -9.504 4.366 29.836 1.00 84.56 104 ILE A N 1
ATOM 831 C CA . ILE A 1 104 ? -9.238 3.228 28.939 1.00 84.56 104 ILE A CA 1
ATOM 832 C C . ILE A 1 104 ? -9.777 3.522 27.537 1.00 84.56 104 ILE A C 1
ATOM 834 O O . ILE A 1 104 ? -9.080 3.296 26.549 1.00 84.56 104 ILE A O 1
ATOM 838 N N . PHE A 1 105 ? -11.005 4.043 27.440 1.00 88.88 105 PHE A N 1
ATOM 839 C CA . PHE A 1 105 ? -11.601 4.376 26.147 1.00 88.88 105 PHE A CA 1
ATOM 840 C C . PHE A 1 105 ? -10.798 5.452 25.410 1.00 88.88 105 PHE A C 1
ATOM 842 O O . PHE A 1 105 ? -10.494 5.275 24.233 1.00 88.88 105 PHE A O 1
ATOM 849 N N . PHE A 1 106 ? -10.439 6.544 26.092 1.00 88.00 106 PHE A N 1
ATOM 850 C CA . PHE A 1 106 ? -9.670 7.625 25.478 1.00 88.00 106 PHE A CA 1
ATOM 851 C C . PHE A 1 106 ? -8.258 7.181 25.096 1.00 88.00 106 PHE A C 1
ATOM 853 O O . PHE A 1 106 ? -7.850 7.447 23.974 1.00 88.00 106 PHE A O 1
ATOM 860 N N . SER A 1 107 ? -7.577 6.398 25.939 1.00 91.06 107 SER A N 1
ATOM 861 C CA . SER A 1 107 ? -6.258 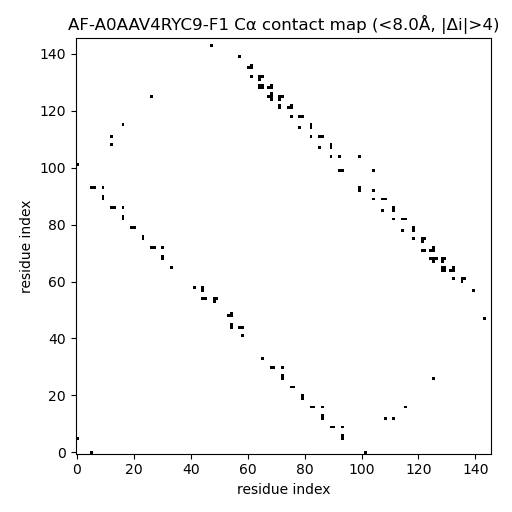5.843 25.597 1.00 91.06 107 SER A CA 1
ATOM 862 C C . SER A 1 107 ? -6.298 5.019 24.305 1.00 91.06 107 SER A C 1
ATOM 864 O O . SER A 1 107 ? -5.479 5.219 23.414 1.00 91.06 107 SER A O 1
ATOM 866 N N . LEU A 1 108 ? -7.279 4.119 24.163 1.00 90.44 108 LEU A N 1
ATOM 867 C CA . LEU A 1 108 ? -7.444 3.330 22.935 1.00 90.44 108 LEU A CA 1
ATOM 868 C C . LEU A 1 108 ? -7.811 4.205 21.735 1.00 90.44 108 LEU A C 1
ATOM 870 O O . LEU A 1 108 ? -7.329 3.979 20.627 1.00 90.44 108 LEU A O 1
ATOM 874 N N . TYR A 1 109 ? -8.684 5.187 21.947 1.00 90.81 109 TYR A N 1
ATOM 875 C CA . TYR A 1 109 ? -9.108 6.106 20.901 1.00 90.81 109 TYR A CA 1
ATOM 876 C C . TYR A 1 109 ? -7.935 6.934 20.360 1.00 90.81 109 TYR A C 1
ATOM 878 O O . TYR A 1 109 ? -7.832 7.094 19.144 1.00 90.81 109 TYR A O 1
ATOM 886 N N . ASP A 1 110 ? -7.051 7.406 21.238 1.00 92.88 110 ASP A N 1
ATOM 887 C CA . ASP A 1 110 ? -5.876 8.201 20.883 1.00 92.88 110 ASP A CA 1
ATOM 888 C C . ASP A 1 110 ? -4.830 7.348 20.154 1.00 92.88 110 ASP A C 1
ATOM 890 O O . ASP A 1 110 ? -4.412 7.727 19.061 1.00 92.88 110 ASP A O 1
ATOM 894 N N . ILE A 1 111 ? -4.525 6.142 20.656 1.00 94.25 111 ILE A N 1
ATOM 895 C CA . ILE A 1 111 ? -3.639 5.175 1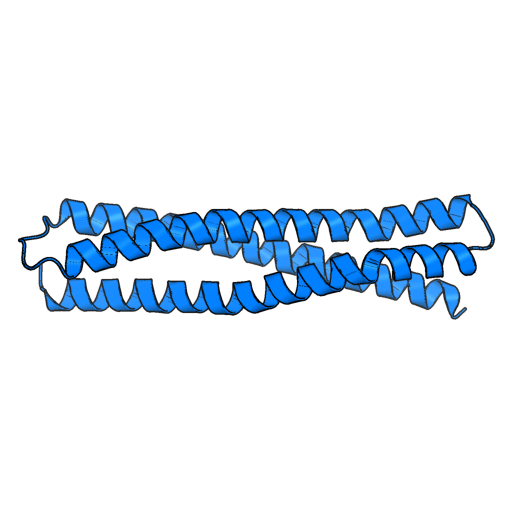9.975 1.00 94.25 111 ILE A CA 1
ATOM 896 C C . ILE A 1 111 ? -4.148 4.880 18.558 1.00 94.25 111 ILE A C 1
ATOM 898 O O . ILE A 1 111 ? -3.406 4.964 17.582 1.00 94.25 111 ILE A O 1
ATOM 902 N N . ILE A 1 112 ? -5.441 4.575 18.413 1.00 95.31 112 ILE A N 1
ATOM 903 C CA . ILE A 1 112 ? -6.047 4.348 17.095 1.00 95.31 112 ILE A CA 1
ATOM 904 C C . ILE A 1 112 ? -5.997 5.625 16.242 1.00 95.31 112 ILE A C 1
ATOM 906 O O . ILE A 1 112 ? -5.851 5.552 15.023 1.00 95.31 112 ILE A O 1
ATOM 910 N N . GLY A 1 113 ? -6.143 6.796 16.860 1.00 93.06 113 GLY A N 1
ATOM 911 C CA . GLY A 1 113 ? -5.957 8.101 16.234 1.00 93.06 113 GLY A CA 1
ATOM 912 C C . GLY A 1 113 ? -4.607 8.214 15.535 1.00 93.06 113 GLY A C 1
ATOM 913 O O . GLY A 1 113 ? -4.578 8.420 14.323 1.00 93.06 113 GLY A O 1
ATOM 914 N N . GLU A 1 114 ? -3.530 8.011 16.286 1.00 95.19 114 GLU A N 1
ATOM 915 C CA . GLU A 1 114 ? -2.144 8.084 15.814 1.00 95.19 114 GLU A CA 1
ATOM 916 C C . GLU A 1 114 ? -1.877 7.069 14.696 1.00 95.19 114 GLU A C 1
ATOM 918 O O . GLU A 1 114 ? -1.487 7.447 13.592 1.00 95.19 114 GLU A O 1
ATOM 923 N N . MET A 1 115 ? -2.235 5.799 14.910 1.00 95.88 115 MET A N 1
ATOM 924 C CA . MET A 1 115 ? -2.021 4.731 13.922 1.00 95.88 115 MET A CA 1
ATOM 925 C C . MET A 1 115 ? -2.708 4.996 12.574 1.00 95.88 115 MET A C 1
ATOM 927 O O . MET A 1 115 ? -2.239 4.553 11.524 1.00 95.88 115 MET A O 1
ATOM 931 N N . LYS A 1 116 ? -3.855 5.689 12.574 1.00 94.69 116 LYS A N 1
ATOM 932 C CA . LYS A 1 116 ? -4.534 6.073 11.328 1.00 94.69 116 LYS A CA 1
ATOM 933 C C . LYS A 1 116 ? -3.790 7.176 10.587 1.00 94.69 116 LYS A C 1
ATOM 935 O O . LYS A 1 116 ? -3.825 7.159 9.359 1.00 94.69 116 LYS A O 1
ATOM 940 N N . GLU A 1 117 ? -3.210 8.150 11.284 1.00 94.06 117 GLU A N 1
ATOM 941 C CA . GLU A 1 117 ? -2.434 9.209 10.629 1.00 94.06 117 GLU A CA 1
ATOM 942 C C . GLU A 1 117 ? -1.172 8.621 9.991 1.00 94.06 117 GLU A C 1
ATOM 944 O O . GLU A 1 117 ? -0.951 8.848 8.800 1.00 94.06 117 GLU A O 1
ATOM 949 N N . ASP A 1 118 ? -0.466 7.738 10.704 1.00 93.94 118 ASP A N 1
ATOM 950 C CA . ASP A 1 118 ? 0.668 6.985 10.155 1.00 93.94 118 ASP A CA 1
ATOM 951 C C . ASP A 1 118 ? 0.257 6.201 8.900 1.00 93.94 118 ASP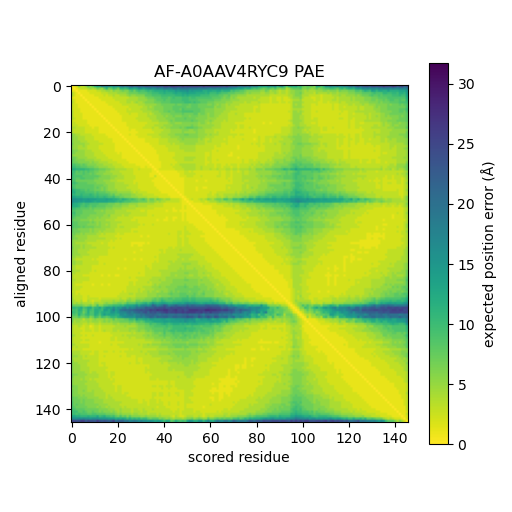 A C 1
ATOM 953 O O . ASP A 1 118 ? 0.896 6.275 7.849 1.00 93.94 118 ASP A O 1
ATOM 957 N N . LEU A 1 119 ? -0.874 5.486 8.954 1.00 94.75 119 LEU A N 1
ATOM 958 C CA . LEU A 1 119 ? -1.387 4.760 7.791 1.00 94.75 119 LEU A CA 1
ATOM 959 C C . LEU A 1 119 ? -1.681 5.678 6.603 1.00 94.75 119 LEU A C 1
ATOM 961 O O . LEU A 1 119 ? -1.387 5.295 5.469 1.00 94.75 119 LEU A O 1
ATOM 965 N N . LYS A 1 120 ? -2.249 6.873 6.818 1.00 94.25 120 LYS A N 1
ATOM 966 C CA . LYS A 1 120 ? -2.485 7.831 5.723 1.00 94.25 120 LYS A CA 1
ATOM 967 C C . LYS A 1 120 ? -1.183 8.238 5.057 1.00 94.25 120 LYS A C 1
ATOM 969 O O . LYS A 1 120 ? -1.144 8.282 3.829 1.00 94.25 120 LYS A O 1
ATOM 974 N N . GLU A 1 121 ? -0.149 8.525 5.839 1.00 95.19 121 GLU A N 1
ATOM 975 C CA . GLU A 1 121 ? 1.162 8.896 5.312 1.00 95.19 121 GLU A CA 1
ATOM 976 C C . GLU A 1 121 ? 1.737 7.767 4.447 1.00 95.19 121 GLU A C 1
ATOM 978 O O . GLU A 1 121 ? 2.059 7.980 3.277 1.00 95.19 121 GLU A O 1
ATOM 983 N N . ILE A 1 122 ? 1.704 6.526 4.943 1.00 94.88 122 ILE A N 1
ATOM 984 C CA . ILE A 1 122 ? 2.188 5.358 4.192 1.00 94.88 122 ILE A CA 1
ATOM 985 C C . ILE A 1 122 ? 1.366 5.134 2.905 1.00 94.88 122 ILE A C 1
ATOM 987 O O . ILE A 1 122 ? 1.917 4.772 1.859 1.00 94.88 122 ILE A O 1
ATOM 991 N N . PHE A 1 123 ? 0.047 5.362 2.927 1.00 94.25 123 PHE A N 1
ATOM 992 C CA . PHE A 1 123 ? -0.785 5.302 1.717 1.00 94.25 123 PHE A CA 1
ATOM 993 C C . PHE A 1 123 ? -0.409 6.387 0.697 1.00 94.25 123 PHE A C 1
ATOM 995 O O . PHE A 1 123 ? -0.428 6.127 -0.513 1.00 94.25 123 PHE A O 1
ATOM 1002 N N . MET A 1 124 ? -0.061 7.590 1.156 1.00 94.62 124 MET A N 1
ATOM 1003 C CA . MET A 1 124 ? 0.410 8.668 0.285 1.00 94.62 124 MET A CA 1
ATOM 1004 C C . MET A 1 124 ? 1.752 8.317 -0.363 1.00 94.62 124 MET A C 1
ATOM 1006 O O . MET A 1 124 ? 1.903 8.520 -1.572 1.00 94.62 124 MET A O 1
ATOM 1010 N N . ASP A 1 125 ? 2.662 7.691 0.380 1.00 94.50 125 ASP A N 1
ATOM 1011 C CA . ASP A 1 125 ? 3.920 7.167 -0.157 1.00 94.50 125 ASP A CA 1
ATOM 1012 C C . ASP A 1 125 ? 3.692 6.050 -1.179 1.00 94.50 125 ASP A C 1
ATOM 1014 O O . ASP A 1 125 ? 4.251 6.094 -2.276 1.00 94.50 125 ASP A O 1
ATOM 1018 N N . CYS A 1 126 ? 2.796 5.094 -0.897 1.00 94.81 126 CYS A N 1
ATOM 1019 C CA . CYS A 1 126 ? 2.406 4.070 -1.875 1.00 94.81 126 CYS A CA 1
ATOM 1020 C C . CYS A 1 126 ? 1.941 4.710 -3.187 1.00 94.81 126 CYS A C 1
ATOM 1022 O O . CYS A 1 126 ? 2.377 4.326 -4.274 1.00 94.81 126 CYS A O 1
ATOM 1024 N N . LYS A 1 127 ? 1.061 5.713 -3.097 1.00 94.50 127 LYS A N 1
ATOM 1025 C CA . LYS A 1 127 ? 0.538 6.427 -4.265 1.00 94.50 127 LYS A CA 1
ATOM 1026 C C . LYS A 1 127 ? 1.646 7.153 -5.029 1.00 94.50 127 LYS A C 1
ATOM 1028 O O . LYS A 1 127 ? 1.632 7.146 -6.262 1.00 94.50 127 LYS A O 1
ATOM 1033 N N . LYS A 1 128 ? 2.590 7.775 -4.321 1.00 96.38 128 LYS A N 1
ATOM 1034 C CA . LYS A 1 128 ? 3.745 8.458 -4.910 1.00 96.38 128 LYS A CA 1
ATOM 1035 C C . LYS A 1 128 ? 4.635 7.476 -5.677 1.00 96.38 128 LYS A C 1
ATOM 1037 O O . LYS A 1 128 ? 4.815 7.667 -6.879 1.00 96.38 128 LYS A O 1
ATOM 1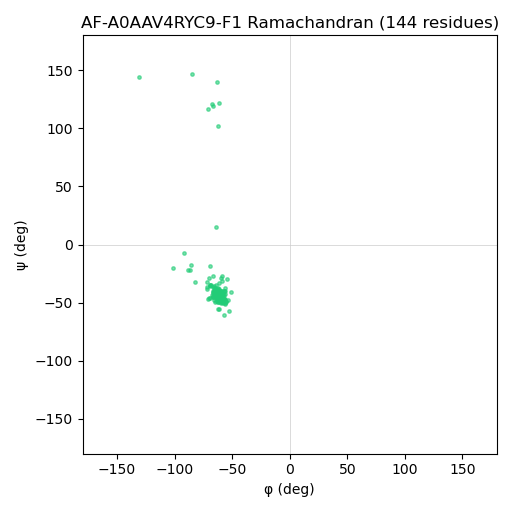042 N N . HIS A 1 129 ? 5.100 6.404 -5.036 1.00 96.12 129 HIS A N 1
ATOM 1043 C CA . HIS A 1 129 ? 5.983 5.414 -5.667 1.00 96.12 129 HIS A CA 1
ATOM 1044 C C . HIS A 1 129 ? 5.304 4.710 -6.851 1.00 96.12 129 HIS A C 1
ATOM 1046 O O . HIS A 1 129 ? 5.912 4.513 -7.903 1.00 96.12 129 HIS A O 1
ATOM 1052 N N . PHE A 1 130 ? 4.002 4.412 -6.745 1.00 95.44 130 PHE A N 1
ATOM 1053 C CA . PHE A 1 130 ? 3.233 3.870 -7.868 1.00 95.44 130 PHE A CA 1
ATOM 1054 C C . PHE A 1 130 ? 3.171 4.839 -9.058 1.00 95.44 130 PHE A C 1
ATOM 1056 O O . PHE A 1 130 ? 3.334 4.433 -10.212 1.00 95.44 130 PHE A O 1
ATOM 1063 N N . LYS A 1 131 ? 2.963 6.137 -8.801 1.00 96.31 131 LYS A N 1
ATOM 1064 C CA . LYS A 1 131 ? 2.969 7.163 -9.851 1.00 96.31 131 LYS A CA 1
ATOM 1065 C C . LYS A 1 131 ? 4.340 7.256 -10.525 1.00 96.31 131 LYS A C 1
ATOM 1067 O O . LYS A 1 131 ? 4.403 7.311 -11.751 1.00 96.31 131 LYS A O 1
ATOM 1072 N N . GLU A 1 132 ? 5.420 7.247 -9.750 1.00 96.75 132 GLU A N 1
ATOM 1073 C CA . GLU A 1 132 ? 6.798 7.275 -10.260 1.00 96.75 132 GLU A CA 1
ATOM 1074 C C . GLU A 1 132 ? 7.122 6.044 -11.115 1.00 96.75 132 GLU A C 1
ATOM 1076 O O . GLU A 1 132 ? 7.695 6.181 -12.200 1.00 96.75 132 GLU A O 1
ATOM 1081 N N . PHE A 1 133 ? 6.678 4.856 -10.692 1.00 95.44 133 PHE A N 1
ATOM 1082 C CA . PHE A 1 133 ? 6.770 3.634 -11.490 1.00 95.44 133 PHE A CA 1
ATOM 1083 C C . PHE A 1 133 ? 6.044 3.783 -12.834 1.00 95.44 133 PHE A C 1
ATOM 1085 O O . PHE A 1 133 ? 6.635 3.529 -13.885 1.00 95.44 133 PHE A O 1
ATOM 1092 N N . CYS A 1 134 ? 4.788 4.242 -12.822 1.00 93.69 134 CYS A N 1
ATOM 1093 C CA . CYS A 1 134 ? 3.990 4.425 -14.035 1.00 93.69 134 CYS A CA 1
ATOM 1094 C C . CYS A 1 134 ? 4.624 5.429 -15.009 1.00 93.69 134 CYS A C 1
ATOM 1096 O O . CYS A 1 134 ? 4.709 5.150 -16.206 1.00 93.69 134 CYS A O 1
ATOM 1098 N N . LEU A 1 135 ? 5.108 6.569 -14.506 1.00 96.31 135 LEU A N 1
ATOM 1099 C CA . LEU A 1 135 ? 5.783 7.588 -15.317 1.00 96.31 135 LEU A CA 1
ATOM 1100 C C . LEU A 1 135 ? 7.088 7.060 -15.917 1.00 96.31 135 LEU A C 1
ATOM 1102 O O . LEU A 1 135 ? 7.346 7.248 -17.105 1.00 96.31 135 LEU A O 1
ATOM 1106 N N . THR A 1 136 ? 7.883 6.347 -15.119 1.00 95.00 136 THR A N 1
ATOM 1107 C CA . THR A 1 136 ? 9.142 5.755 -15.582 1.00 95.00 136 THR A CA 1
ATOM 1108 C C . THR A 1 136 ? 8.893 4.696 -16.649 1.00 95.00 136 THR A C 1
ATOM 1110 O O . THR A 1 136 ? 9.571 4.683 -17.677 1.00 95.00 136 THR A O 1
ATOM 1113 N N . ARG A 1 137 ? 7.885 3.838 -16.448 1.00 92.75 137 ARG A N 1
ATOM 1114 C CA . ARG A 1 137 ? 7.457 2.848 -17.441 1.00 92.75 137 ARG A CA 1
ATOM 1115 C C . ARG A 1 137 ? 7.064 3.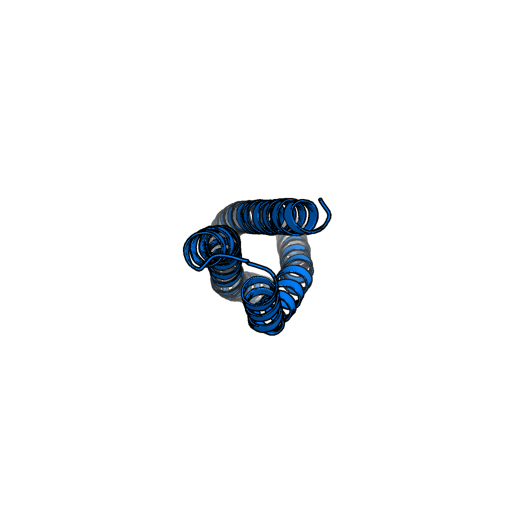520 -18.751 1.00 92.75 137 ARG A C 1
ATOM 1117 O O . ARG A 1 137 ? 7.503 3.070 -19.802 1.00 92.75 137 ARG A O 1
ATOM 1124 N N . GLN A 1 138 ? 6.257 4.578 -18.684 1.00 93.50 138 GLN A N 1
ATOM 1125 C CA . GLN A 1 138 ? 5.790 5.293 -19.868 1.00 93.50 138 GLN A CA 1
ATOM 1126 C C . GLN A 1 138 ? 6.956 5.910 -20.647 1.00 93.50 138 GLN A C 1
ATOM 1128 O O . GLN A 1 138 ? 7.103 5.635 -21.831 1.00 93.50 138 GLN A O 1
ATOM 1133 N N . MET A 1 139 ? 7.848 6.627 -19.962 1.00 94.44 139 MET A N 1
ATOM 1134 C CA . MET A 1 139 ? 9.043 7.214 -20.572 1.00 94.44 139 MET A CA 1
ATOM 1135 C C . MET A 1 139 ? 9.935 6.159 -21.251 1.00 94.44 139 MET A C 1
ATOM 1137 O O . MET A 1 139 ? 10.459 6.398 -22.336 1.00 94.44 139 MET A O 1
ATOM 1141 N N . ILE A 1 140 ? 10.107 4.981 -20.638 1.00 92.00 140 ILE A N 1
ATOM 1142 C CA . ILE A 1 140 ? 10.873 3.887 -21.254 1.00 92.00 140 ILE A CA 1
ATOM 1143 C C . ILE A 1 140 ? 10.165 3.352 -22.506 1.00 92.00 140 ILE A C 1
ATOM 1145 O O . ILE A 1 140 ? 10.827 3.067 -23.499 1.00 92.00 140 ILE A O 1
ATOM 1149 N N . LEU A 1 141 ? 8.839 3.201 -22.477 1.00 89.56 141 LEU A N 1
ATOM 1150 C CA . LEU A 1 141 ? 8.078 2.745 -23.642 1.00 89.56 141 LEU A CA 1
ATOM 1151 C C . LEU A 1 141 ? 8.148 3.745 -24.799 1.00 89.56 141 LEU A C 1
ATOM 1153 O O . LEU A 1 141 ? 8.290 3.319 -25.942 1.00 89.56 141 LEU A O 1
ATOM 1157 N N . ASP A 1 142 ? 8.090 5.043 -24.508 1.00 91.88 142 ASP A N 1
ATOM 1158 C CA . ASP A 1 142 ? 8.187 6.089 -25.527 1.00 91.88 142 ASP A CA 1
ATOM 1159 C C . ASP A 1 142 ? 9.573 6.110 -26.188 1.00 91.88 142 ASP A C 1
ATOM 1161 O O . ASP A 1 142 ? 9.654 6.210 -27.407 1.00 91.88 142 ASP A O 1
ATOM 1165 N N . HIS A 1 143 ? 10.648 5.839 -25.436 1.00 89.31 143 HIS A N 1
ATOM 1166 C CA . HIS A 1 143 ? 11.995 5.676 -26.003 1.00 89.31 143 HIS A CA 1
ATOM 1167 C C . HIS A 1 143 ? 12.106 4.556 -27.055 1.00 89.31 143 HIS A C 1
ATOM 1169 O O . HIS A 1 143 ? 12.982 4.611 -27.908 1.00 89.31 143 HIS A O 1
ATOM 1175 N N . PHE A 1 144 ? 11.265 3.520 -26.990 1.00 87.31 144 PHE A N 1
ATOM 1176 C CA . PHE A 1 144 ? 11.276 2.428 -27.974 1.00 87.31 144 PHE A CA 1
ATOM 1177 C C . PHE A 1 144 ? 10.329 2.650 -29.158 1.00 87.31 144 PHE A C 1
ATOM 1179 O O . PHE A 1 144 ? 10.312 1.825 -30.071 1.00 87.31 144 PHE A O 1
ATOM 1186 N N . ARG A 1 145 ? 9.500 3.699 -29.121 1.00 85.44 145 ARG A N 1
ATOM 1187 C CA . ARG A 1 145 ? 8.589 4.055 -30.219 1.00 85.44 145 ARG A CA 1
ATOM 1188 C C . ARG A 1 145 ? 9.242 4.975 -31.253 1.00 85.44 145 ARG A C 1
ATOM 1190 O O . ARG A 1 145 ? 8.744 5.029 -32.374 1.00 85.44 145 ARG A O 1
ATOM 1197 N N . GLU A 1 146 ? 10.302 5.679 -30.861 1.00 65.19 146 GLU A N 1
ATOM 1198 C CA . GLU A 1 146 ? 11.155 6.532 -31.706 1.00 65.19 146 GLU A CA 1
ATOM 1199 C C . GLU A 1 146 ? 12.240 5.720 -32.434 1.00 65.19 146 GLU A C 1
ATOM 1201 O O . GLU A 1 146 ? 12.504 6.032 -33.618 1.00 65.19 146 GLU A O 1
#

Radius of gyration: 21.74 Å; Cα contacts (8 Å, |Δi|>4): 79; chains: 1; bounding box: 48×21×65 Å

pLDDT: mean 91.58, std 6.69, range [62.78, 96.81]

Solvent-accessible surface area (backbone atoms only — not comparable to full-atom values): 7897 Å² total; per-residue (Å²): 126,62,68,66,56,56,51,50,54,50,51,51,53,54,52,54,50,51,52,53,52,56,53,44,54,54,52,53,54,49,48,53,52,50,65,68,46,44,63,59,52,53,51,50,42,61,75,68,41,93,40,76,68,57,31,54,50,53,51,50,60,45,47,51,30,44,52,51,22,51,51,32,50,50,51,45,52,56,52,50,54,52,48,51,50,54,54,50,49,52,51,51,54,74,66,42,95,57,91,70,54,69,66,60,54,49,53,53,51,49,53,54,50,53,55,49,53,56,47,51,52,40,51,50,50,27,55,49,25,47,50,52,28,53,53,45,49,48,56,55,54,53,67,74,74,112

Organism: Caerostris extrusa (NCBI:txid172846)

Secondary structure (DSSP, 8-state):
--HHHHHHHHHHHHHHHHHHHHHHHHHHHHHHHHHHHHHHHHHHHHHH-SSHHHHHHHHHHHHHHHHHHHHHHHHHHHHHHHHHHHHHHHHHHHHSSS---HHHHHHHHHHHHHHHHHHHHHHHHHHHHHHHHHHHHHHHHHHTT-

Foldseek 3Di:
DPLVVLVVLLVVLVVLLVVLVVLLVVLVVVLVVCVVCVVVVLVVLVVQDPDPVSSVVLNVQLVVLNVQLNVLSVVLVVLSVVLVVLSVVSVVLSPPPDPRDPVNNVVSSVVNVVSSVVSVVSSVSSVVSVVSNVVSSVVVVVVSVD

Sequence (146 aa):
MDPNEIKSRTFMVVSQYRMFISWWTVVDATSRVLNSDFPSIVYYLQAHCRSPATFRRFKKMITTPLNEFLNSTKLVKDNLAALSKEVTVLIAVVSSNNPVSKDIFFSLYDIIGEMKEDLKEIFMDCKKHFKEFCLTRQMILDHFRE

Nearest PDB structures (foldseek):
  4x0j-assembly1_A  TM=4.560E-01  e=1.959E+00  Trypanosoma brucei brucei
  2b5u-assembly2_C  TM=3.945E-01  e=1.859E+00  Escherichia coli
  5lm2-assembly1_A  TM=3.066E-01  e=1.288E+00  Homo sapiens